Protein AF-A0A6L8CMC3-F1 (afdb_monomer_lite)

Sequence (82 aa):
MSTHNQPPEPAGETDRRISFLSVMLSVFAGFFGVQSDANRRRDFASGKFWHFFTGGLVFVAIFLLSIWGLVHYLLATTPTGQ

Structure (mmC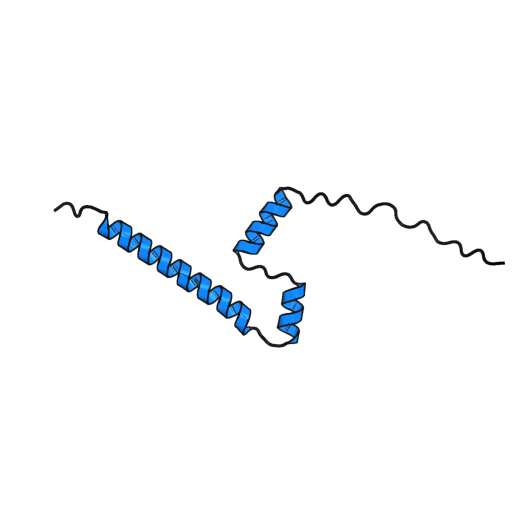IF, N/CA/C/O backbone):
data_AF-A0A6L8CMC3-F1
#
_entry.id   AF-A0A6L8CMC3-F1
#
loop_
_atom_site.group_PDB
_atom_site.id
_atom_site.type_symbol
_atom_site.label_atom_id
_atom_site.label_alt_id
_atom_site.label_comp_id
_atom_site.label_asym_id
_atom_site.label_entity_id
_atom_site.label_seq_id
_atom_site.pdbx_PDB_ins_code
_atom_site.Cartn_x
_atom_site.Cartn_y
_atom_site.Cartn_z
_atom_site.occupancy
_atom_site.B_iso_or_equiv
_atom_site.auth_seq_id
_atom_site.auth_comp_id
_atom_site.auth_asym_id
_atom_site.auth_atom_id
_atom_site.pdbx_PDB_model_num
ATOM 1 N N . MET A 1 1 ? 48.397 -10.429 -42.149 1.00 50.16 1 MET A N 1
ATOM 2 C CA . MET A 1 1 ? 48.924 -10.376 -40.771 1.00 50.16 1 MET A CA 1
ATOM 3 C C . MET A 1 1 ? 47.978 -9.488 -39.976 1.00 50.16 1 MET A C 1
ATOM 5 O O . MET A 1 1 ? 47.939 -8.291 -40.227 1.00 50.16 1 MET A O 1
ATOM 9 N N . SER A 1 2 ? 47.106 -10.086 -39.169 1.00 56.78 2 SER A N 1
ATOM 10 C CA . SER A 1 2 ? 46.015 -9.401 -38.468 1.00 56.78 2 SER A CA 1
ATOM 11 C C . SER A 1 2 ? 46.525 -8.790 -37.167 1.00 56.78 2 SER A C 1
ATOM 13 O O . SER A 1 2 ? 46.853 -9.533 -36.250 1.00 56.78 2 SER A O 1
ATOM 15 N N . THR A 1 3 ? 46.537 -7.463 -37.060 1.00 56.88 3 THR A N 1
ATOM 16 C CA . THR A 1 3 ? 46.678 -6.789 -35.761 1.00 56.88 3 THR A CA 1
ATOM 17 C C . THR A 1 3 ? 45.519 -5.818 -35.613 1.00 56.88 3 THR A C 1
ATOM 19 O O . THR A 1 3 ? 45.603 -4.639 -35.946 1.00 56.88 3 THR A O 1
ATOM 22 N N . HIS A 1 4 ? 44.384 -6.365 -35.187 1.00 62.62 4 HIS A N 1
ATOM 23 C CA . HIS A 1 4 ? 43.223 -5.600 -34.762 1.00 62.62 4 HIS A CA 1
ATOM 24 C C . HIS A 1 4 ? 43.509 -5.100 -33.339 1.00 62.62 4 HIS A C 1
ATOM 26 O O . HIS A 1 4 ? 43.372 -5.850 -32.377 1.00 62.62 4 HIS A O 1
ATOM 32 N N . ASN A 1 5 ? 43.991 -3.860 -33.216 1.00 67.19 5 ASN A N 1
ATOM 33 C CA . ASN A 1 5 ? 44.119 -3.170 -31.932 1.00 67.19 5 ASN A CA 1
ATOM 34 C C . ASN A 1 5 ? 42.712 -2.852 -31.403 1.00 67.19 5 ASN A C 1
ATOM 36 O O . ASN A 1 5 ? 42.128 -1.832 -31.770 1.00 67.19 5 ASN A O 1
ATOM 40 N N . GLN A 1 6 ? 42.168 -3.725 -30.554 1.00 69.31 6 GLN A N 1
ATOM 41 C CA . GLN A 1 6 ? 41.038 -3.373 -29.697 1.00 69.31 6 GLN A CA 1
ATOM 42 C C . GLN A 1 6 ? 41.494 -2.306 -28.682 1.00 69.31 6 GLN A C 1
ATOM 44 O O . GLN A 1 6 ? 42.535 -2.490 -28.044 1.00 69.31 6 GLN A O 1
ATOM 49 N N .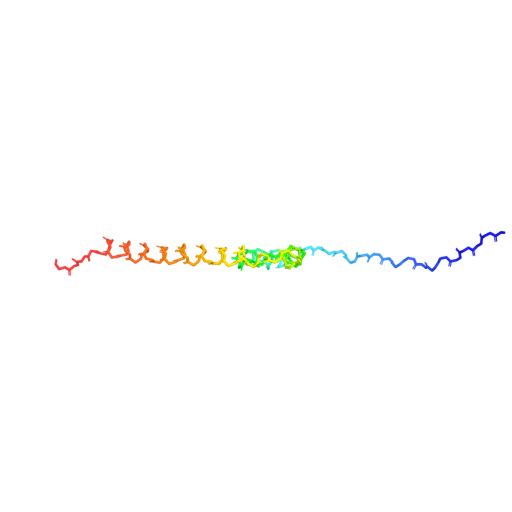 PRO A 1 7 ? 40.758 -1.190 -28.515 1.00 70.62 7 PRO A N 1
ATOM 50 C CA . PRO A 1 7 ? 40.956 -0.312 -27.370 1.00 70.62 7 PRO A CA 1
ATOM 51 C C . PRO A 1 7 ? 40.676 -1.083 -26.067 1.00 70.62 7 PRO A C 1
ATOM 53 O O . PRO A 1 7 ? 39.893 -2.033 -26.087 1.00 70.62 7 PRO A O 1
ATOM 56 N N . PRO A 1 8 ? 41.305 -0.704 -24.940 1.00 70.56 8 PRO A N 1
ATOM 57 C CA . PRO A 1 8 ? 41.119 -1.389 -23.667 1.00 70.56 8 PRO A CA 1
ATOM 58 C C . PRO A 1 8 ? 39.638 -1.387 -23.268 1.00 70.56 8 PRO A C 1
ATOM 60 O O . PRO A 1 8 ? 39.023 -0.327 -23.144 1.00 70.56 8 PRO A O 1
ATOM 63 N N . GLU A 1 9 ? 39.085 -2.585 -23.077 1.00 70.25 9 GLU A N 1
ATOM 64 C CA . GLU A 1 9 ? 37.773 -2.822 -22.470 1.00 70.25 9 GLU A CA 1
ATOM 65 C C . GLU A 1 9 ? 37.664 -2.008 -21.163 1.00 70.25 9 GLU A C 1
ATOM 67 O O . GLU A 1 9 ? 38.568 -2.096 -20.321 1.00 70.25 9 GLU A O 1
ATOM 72 N N . PRO A 1 10 ? 36.615 -1.186 -20.965 1.00 66.00 10 PRO A N 1
ATOM 73 C CA . PRO A 1 10 ? 36.467 -0.423 -19.736 1.00 66.00 10 PRO A CA 1
ATOM 74 C C . PRO A 1 10 ? 36.326 -1.380 -18.548 1.00 66.00 10 PRO A C 1
ATOM 76 O O . PRO A 1 10 ? 35.371 -2.146 -18.432 1.00 66.00 10 PRO A O 1
ATOM 79 N N . ALA A 1 11 ? 37.322 -1.327 -17.668 1.00 58.09 11 ALA A N 1
ATOM 80 C CA . ALA A 1 11 ? 37.398 -2.100 -16.445 1.00 58.09 11 ALA A CA 1
ATOM 81 C C . ALA A 1 11 ? 36.221 -1.799 -15.502 1.00 58.09 11 ALA A C 1
ATOM 83 O O . ALA A 1 11 ? 35.986 -0.648 -15.142 1.00 58.09 11 ALA A O 1
ATOM 84 N N . GLY A 1 12 ? 35.568 -2.866 -15.037 1.00 52.78 12 GLY A N 1
ATOM 85 C CA . GLY A 1 12 ? 34.880 -2.915 -13.748 1.00 52.78 12 GLY A CA 1
ATOM 86 C C . GLY A 1 12 ? 33.560 -2.157 -13.675 1.00 52.78 12 GLY A C 1
ATOM 87 O O . GLY A 1 12 ? 33.507 -1.014 -13.224 1.00 52.78 12 GLY A O 1
ATOM 88 N N . GLU A 1 13 ? 32.473 -2.853 -14.013 1.00 59.00 13 GLU A N 1
ATOM 89 C CA . GLU A 1 13 ? 31.134 -2.559 -13.503 1.00 59.00 13 GLU A CA 1
ATOM 90 C C . GLU A 1 13 ? 31.228 -2.256 -12.001 1.00 59.00 13 GLU A C 1
ATOM 92 O O . GLU A 1 13 ? 31.694 -3.080 -11.212 1.00 59.00 13 GLU A O 1
ATOM 97 N N . THR A 1 14 ? 30.845 -1.037 -11.619 1.00 56.56 14 THR A N 1
ATOM 98 C CA . THR A 1 14 ? 30.789 -0.589 -10.230 1.00 56.56 14 THR A CA 1
ATOM 99 C C . THR A 1 14 ? 30.063 -1.649 -9.418 1.00 56.56 14 THR A C 1
ATOM 101 O O . THR A 1 14 ? 28.910 -1.943 -9.724 1.00 56.56 14 THR A O 1
ATOM 104 N N . ASP A 1 15 ? 30.748 -2.218 -8.424 1.00 55.66 15 ASP A N 1
ATOM 105 C CA . ASP A 1 15 ? 30.218 -3.136 -7.415 1.00 55.66 15 ASP A CA 1
ATOM 106 C C . ASP A 1 15 ? 28.893 -2.578 -6.887 1.00 55.66 15 ASP A C 1
ATOM 108 O O . ASP A 1 15 ? 28.843 -1.737 -5.986 1.00 55.66 15 ASP A O 1
ATOM 112 N N . ARG A 1 16 ? 27.797 -2.979 -7.535 1.00 62.91 16 ARG A N 1
ATOM 113 C CA . ARG A 1 16 ? 26.451 -2.485 -7.274 1.00 62.91 16 ARG A CA 1
ATOM 114 C C . ARG A 1 16 ? 25.949 -3.259 -6.074 1.00 62.91 16 ARG A C 1
ATOM 116 O O . ARG A 1 16 ? 24.974 -4.000 -6.174 1.00 62.91 16 ARG A O 1
ATOM 123 N N . ARG A 1 17 ? 26.647 -3.132 -4.939 1.00 64.50 17 ARG A N 1
ATOM 124 C CA . ARG A 1 17 ? 26.146 -3.644 -3.670 1.00 64.50 17 ARG A CA 1
ATOM 125 C C . ARG A 1 17 ? 24.795 -3.002 -3.497 1.00 64.50 17 ARG A C 1
ATOM 127 O O . ARG A 1 17 ? 24.691 -1.781 -3.380 1.00 64.50 17 ARG A O 1
ATOM 134 N N . ILE A 1 18 ? 23.763 -3.830 -3.586 1.00 64.50 18 ILE A N 1
ATOM 135 C CA . ILE A 1 18 ? 22.400 -3.390 -3.381 1.00 64.50 18 ILE A CA 1
ATOM 136 C C . ILE A 1 18 ? 22.394 -2.823 -1.969 1.00 64.50 18 ILE A C 1
ATOM 138 O O . ILE A 1 18 ? 22.521 -3.557 -0.990 1.00 64.50 18 ILE A O 1
ATOM 142 N N . SER A 1 19 ? 22.370 -1.496 -1.880 1.00 81.94 19 SER A N 1
ATOM 143 C CA . SER A 1 19 ? 22.391 -0.820 -0.597 1.00 81.94 19 SER A CA 1
ATOM 144 C C . SER A 1 19 ? 21.163 -1.280 0.175 1.00 81.94 19 SER A C 1
ATOM 146 O O . SER A 1 19 ? 20.088 -1.442 -0.407 1.00 81.94 19 SER A O 1
ATOM 148 N N . PHE A 1 20 ? 21.299 -1.484 1.482 1.00 84.75 20 PHE A N 1
ATOM 149 C CA . PHE A 1 20 ? 20.171 -1.840 2.345 1.00 84.75 20 PHE A CA 1
ATOM 150 C C . PHE A 1 20 ? 18.989 -0.873 2.151 1.00 84.75 20 PHE A C 1
ATOM 152 O O . PHE A 1 20 ? 17.829 -1.282 2.097 1.00 84.75 20 PHE A O 1
ATOM 159 N N . LEU A 1 21 ? 19.298 0.404 1.911 1.00 82.69 21 LEU A N 1
ATOM 160 C CA . LEU A 1 21 ? 18.306 1.415 1.568 1.00 82.69 21 LEU A CA 1
ATOM 161 C C . LEU A 1 21 ? 17.632 1.164 0.212 1.00 82.69 21 LEU A C 1
ATOM 163 O O . LEU A 1 21 ? 16.430 1.364 0.099 1.00 82.69 21 LEU A O 1
ATOM 167 N N . SER A 1 22 ? 18.348 0.676 -0.802 1.00 76.88 22 SER A N 1
ATOM 168 C CA . SER A 1 22 ? 17.758 0.284 -2.092 1.00 76.88 22 SER A CA 1
ATOM 169 C C . SER A 1 22 ? 16.824 -0.920 -1.958 1.00 76.88 22 SER A C 1
ATOM 171 O O . SER A 1 22 ? 15.810 -0.982 -2.650 1.00 76.88 22 SER A O 1
ATOM 173 N N . VAL A 1 23 ? 17.125 -1.846 -1.042 1.00 78.62 23 VAL A N 1
ATOM 174 C CA . VAL A 1 23 ? 16.231 -2.968 -0.725 1.00 78.62 23 VAL A CA 1
ATOM 175 C C . VAL A 1 23 ? 14.957 -2.461 -0.054 1.00 78.62 23 VAL A C 1
ATOM 177 O O . VAL A 1 23 ? 13.871 -2.789 -0.520 1.00 78.62 23 VAL A O 1
ATOM 180 N N . MET A 1 24 ? 15.056 -1.602 0.966 1.00 83.75 24 MET A N 1
ATOM 181 C CA . MET A 1 24 ? 13.873 -0.987 1.583 1.00 83.75 24 MET A CA 1
ATOM 182 C C . MET A 1 24 ? 13.039 -0.202 0.568 1.00 83.75 24 MET A C 1
ATOM 184 O O . MET A 1 24 ? 11.828 -0.391 0.500 1.00 83.75 24 MET A O 1
ATOM 188 N N . LEU A 1 25 ? 13.671 0.634 -0.261 1.00 73.06 25 LEU A N 1
ATOM 189 C CA . LEU A 1 25 ? 12.971 1.402 -1.293 1.00 73.06 25 LEU A CA 1
ATOM 190 C C . LEU A 1 25 ? 12.258 0.498 -2.311 1.00 73.06 25 LEU A C 1
ATOM 192 O O . LEU A 1 25 ? 11.157 0.828 -2.741 1.00 73.06 25 LEU A O 1
ATOM 196 N N . SER A 1 26 ? 12.839 -0.653 -2.657 1.00 67.81 26 SER A N 1
ATOM 197 C CA . SER A 1 26 ? 12.203 -1.655 -3.524 1.00 67.81 26 SER A CA 1
ATOM 198 C C . SER A 1 26 ? 11.006 -2.334 -2.846 1.00 67.81 26 SER A C 1
ATOM 200 O O . SER A 1 26 ? 9.956 -2.512 -3.459 1.00 67.81 26 SER A O 1
ATOM 202 N N . VAL A 1 27 ? 11.120 -2.642 -1.553 1.00 71.44 27 VAL A N 1
ATOM 203 C CA . VAL A 1 27 ? 10.033 -3.227 -0.751 1.00 71.44 27 VAL A CA 1
ATOM 204 C C . VAL A 1 27 ? 8.852 -2.257 -0.630 1.00 71.44 27 VAL A C 1
ATOM 206 O O . VAL A 1 27 ? 7.704 -2.669 -0.786 1.00 71.44 27 VAL A O 1
ATOM 209 N N . PHE A 1 28 ? 9.112 -0.959 -0.452 1.00 70.06 28 PHE A N 1
ATOM 210 C CA . PHE A 1 28 ? 8.069 0.070 -0.472 1.00 70.06 28 PHE A CA 1
ATOM 211 C C . PHE A 1 28 ? 7.473 0.277 -1.868 1.00 70.06 28 PHE A C 1
ATOM 213 O O . PHE A 1 28 ? 6.254 0.357 -1.997 1.00 70.06 28 PHE A O 1
ATOM 220 N N . ALA A 1 29 ? 8.288 0.296 -2.925 1.00 70.56 29 ALA A N 1
ATOM 221 C CA . ALA A 1 29 ? 7.785 0.370 -4.297 1.00 70.56 29 ALA A CA 1
ATOM 222 C C . ALA A 1 29 ? 6.868 -0.826 -4.632 1.00 70.56 29 ALA A C 1
ATOM 224 O O . ALA A 1 29 ? 5.820 -0.656 -5.256 1.00 70.56 29 ALA A O 1
ATOM 225 N N . GLY A 1 30 ? 7.206 -2.020 -4.136 1.00 64.69 30 GLY A N 1
ATOM 226 C CA . GLY A 1 30 ? 6.369 -3.217 -4.227 1.00 64.69 30 GLY A CA 1
ATOM 227 C C . GLY A 1 30 ? 5.058 -3.120 -3.440 1.00 64.69 30 GLY A C 1
ATOM 228 O O . GLY A 1 30 ? 4.037 -3.617 -3.906 1.00 64.69 30 GLY A O 1
ATOM 229 N N . PHE A 1 31 ? 5.042 -2.425 -2.300 1.00 66.38 31 PHE A N 1
ATOM 230 C CA . PHE A 1 31 ? 3.833 -2.233 -1.486 1.00 66.38 31 PHE A CA 1
ATOM 231 C C . PHE A 1 31 ? 2.801 -1.308 -2.150 1.00 66.38 31 PHE A C 1
ATOM 233 O O . PHE A 1 31 ? 1.599 -1.459 -1.953 1.00 66.38 31 PHE A O 1
ATOM 240 N N . PHE A 1 32 ? 3.274 -0.376 -2.978 1.00 65.75 32 PHE A N 1
ATOM 241 C CA . PHE A 1 32 ? 2.450 0.580 -3.720 1.00 65.75 32 PHE A CA 1
ATOM 242 C C . PHE A 1 32 ? 2.105 0.125 -5.150 1.00 65.75 32 PHE A C 1
ATOM 244 O O . PHE A 1 32 ? 1.546 0.898 -5.926 1.00 65.75 32 PHE A O 1
ATOM 251 N N . GLY A 1 33 ? 2.402 -1.129 -5.514 1.00 66.44 33 GLY A N 1
ATOM 252 C CA . GLY A 1 33 ? 2.001 -1.703 -6.803 1.00 66.44 33 GLY A CA 1
ATOM 253 C C . GLY A 1 33 ? 2.888 -1.307 -7.986 1.00 66.44 33 GLY A C 1
ATOM 254 O O . GLY A 1 33 ? 2.425 -1.323 -9.129 1.00 66.44 33 GLY A O 1
ATOM 255 N N . VAL A 1 34 ? 4.159 -0.956 -7.751 1.00 63.16 34 VAL A N 1
ATOM 256 C CA . VAL A 1 34 ? 5.105 -0.607 -8.822 1.00 63.16 34 VAL A CA 1
ATOM 257 C C . VAL A 1 34 ? 5.527 -1.868 -9.567 1.00 63.16 34 VAL A C 1
ATOM 259 O O . VAL A 1 34 ? 6.533 -2.519 -9.290 1.00 63.16 34 VAL A O 1
ATOM 262 N N . GLN A 1 35 ? 4.713 -2.223 -10.549 1.00 62.53 35 GLN A N 1
ATOM 263 C CA . GLN A 1 35 ? 5.060 -3.208 -11.548 1.00 62.53 35 GLN A CA 1
ATOM 264 C C . GLN A 1 35 ? 6.213 -2.652 -12.404 1.00 62.53 35 GLN A C 1
ATOM 266 O O . GLN A 1 35 ? 6.136 -1.528 -12.904 1.00 62.53 35 GLN A O 1
ATOM 271 N N . SER A 1 36 ? 7.291 -3.428 -12.555 1.00 65.25 36 SER A N 1
ATOM 272 C CA . SER A 1 36 ? 8.508 -2.996 -13.254 1.00 65.25 36 SER A CA 1
ATOM 273 C C . SER A 1 36 ? 8.219 -2.499 -14.678 1.00 65.25 36 SER A C 1
ATOM 275 O O . SER A 1 36 ? 7.354 -3.033 -15.379 1.00 65.25 36 SER A O 1
ATOM 277 N N . ASP A 1 37 ? 8.971 -1.493 -15.138 1.00 59.62 37 ASP A N 1
ATOM 278 C CA . ASP A 1 37 ? 8.787 -0.868 -16.458 1.00 59.62 37 ASP A CA 1
ATOM 279 C C . ASP A 1 37 ? 8.825 -1.867 -17.626 1.00 59.62 37 ASP A C 1
ATOM 281 O O . ASP A 1 37 ? 8.162 -1.666 -18.644 1.00 59.62 37 ASP A O 1
ATOM 285 N N . ALA A 1 38 ? 9.555 -2.975 -17.475 1.00 63.59 38 ALA A N 1
ATOM 286 C CA . ALA A 1 38 ? 9.578 -4.065 -18.445 1.00 63.59 38 ALA A CA 1
ATOM 287 C C . ALA A 1 38 ? 8.207 -4.753 -18.580 1.00 63.59 38 ALA A C 1
ATOM 289 O O . ALA A 1 38 ? 7.730 -4.989 -19.691 1.00 63.59 38 ALA A O 1
ATOM 290 N N . ASN A 1 39 ? 7.539 -5.028 -17.457 1.00 62.62 39 ASN A N 1
ATOM 291 C CA . ASN A 1 39 ? 6.225 -5.668 -17.449 1.00 62.62 39 ASN A CA 1
ATOM 292 C C . ASN A 1 39 ? 5.140 -4.669 -17.892 1.00 62.62 39 ASN A C 1
ATOM 294 O O . ASN A 1 39 ? 4.250 -5.009 -18.663 1.00 62.62 39 ASN A O 1
ATOM 298 N N . ARG A 1 40 ? 5.294 -3.398 -17.510 1.00 63.41 40 ARG A N 1
ATOM 299 C CA . ARG A 1 40 ? 4.450 -2.287 -17.954 1.00 63.41 40 ARG A CA 1
ATOM 300 C C . ARG A 1 40 ? 4.483 -2.095 -19.479 1.00 63.41 40 ARG A C 1
ATOM 302 O O . ARG A 1 40 ? 3.441 -1.964 -20.111 1.00 63.41 40 ARG A O 1
ATOM 309 N N . ARG A 1 41 ? 5.667 -2.126 -20.101 1.00 63.41 41 ARG A N 1
ATOM 310 C CA . ARG A 1 41 ? 5.836 -2.010 -21.566 1.00 63.41 41 ARG A CA 1
ATOM 311 C C . ARG A 1 41 ? 5.191 -3.167 -22.333 1.00 63.41 41 ARG A C 1
ATOM 313 O O . ARG A 1 41 ? 4.622 -2.941 -23.398 1.00 63.41 41 ARG A O 1
ATOM 320 N N . ARG A 1 42 ? 5.242 -4.383 -21.787 1.00 64.00 42 ARG A N 1
ATOM 321 C CA . ARG A 1 42 ? 4.612 -5.577 -22.373 1.00 64.00 42 ARG A CA 1
ATOM 322 C C . ARG A 1 42 ? 3.081 -5.541 -22.277 1.00 64.00 42 ARG A C 1
ATOM 324 O O . ARG A 1 42 ? 2.390 -5.897 -23.232 1.00 64.00 42 ARG A O 1
ATOM 331 N N . ASP A 1 43 ? 2.554 -5.040 -21.166 1.00 62.47 43 ASP A N 1
ATOM 332 C CA . ASP A 1 43 ? 1.108 -4.942 -20.942 1.00 62.47 43 ASP A CA 1
ATOM 333 C C . ASP A 1 43 ? 0.483 -3.763 -21.709 1.00 62.47 43 ASP A C 1
ATOM 335 O O . ASP A 1 43 ? -0.640 -3.864 -22.211 1.00 62.47 43 ASP A O 1
ATOM 339 N N . PHE A 1 44 ? 1.236 -2.674 -21.906 1.00 62.81 44 PHE A N 1
ATOM 340 C CA . PHE A 1 44 ? 0.818 -1.560 -22.762 1.00 62.81 44 PHE A CA 1
ATOM 341 C C . PHE A 1 44 ? 0.882 -1.883 -24.254 1.00 62.81 44 PHE A C 1
ATOM 343 O O . PHE A 1 44 ? 0.014 -1.434 -24.998 1.00 62.81 44 PHE A O 1
ATOM 350 N N . ALA A 1 45 ? 1.833 -2.711 -24.693 1.00 65.75 45 ALA A N 1
ATOM 351 C CA . ALA A 1 45 ? 1.875 -3.194 -26.074 1.00 65.75 45 ALA A CA 1
ATOM 352 C C . ALA A 1 45 ? 0.675 -4.094 -26.436 1.00 65.75 45 ALA A C 1
ATOM 354 O O . ALA A 1 45 ? 0.387 -4.283 -27.614 1.00 65.75 45 ALA A O 1
ATOM 355 N N . SER A 1 46 ? -0.034 -4.639 -25.439 1.00 61.53 46 SER A N 1
ATOM 356 C CA . SER A 1 46 ? -1.160 -5.567 -25.619 1.00 61.53 46 SER A CA 1
ATOM 357 C C . SER A 1 46 ? -2.534 -4.997 -25.220 1.00 61.53 46 SER A C 1
ATOM 359 O O . SER A 1 46 ? -3.528 -5.722 -25.268 1.00 61.53 46 SER A O 1
ATOM 361 N N . GLY A 1 47 ? -2.624 -3.708 -24.857 1.00 56.00 47 GLY A N 1
ATOM 362 C CA . GLY A 1 47 ? -3.895 -2.995 -24.636 1.00 56.00 47 GLY A CA 1
ATOM 363 C C . GLY A 1 47 ? -4.635 -3.301 -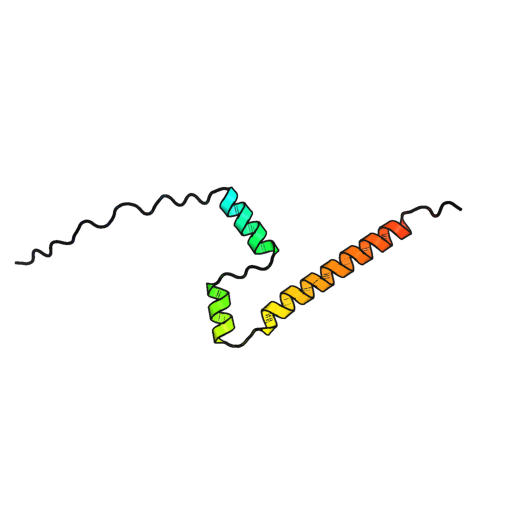23.322 1.00 56.00 47 GLY A C 1
ATOM 364 O O . GLY A 1 47 ? -5.791 -2.912 -23.161 1.00 56.00 47 GLY A O 1
ATOM 365 N N . LYS A 1 48 ? -4.010 -3.983 -22.354 1.00 63.34 48 LYS A N 1
ATOM 366 C CA . LYS A 1 48 ? -4.683 -4.505 -21.145 1.00 63.34 48 LYS A CA 1
ATOM 367 C C . LYS A 1 48 ? -4.519 -3.601 -19.916 1.00 63.34 48 LYS A C 1
ATOM 369 O O . LYS A 1 48 ? -4.060 -4.039 -18.866 1.00 63.34 48 LYS A O 1
ATOM 374 N N . PHE A 1 49 ? -4.977 -2.351 -20.011 1.00 63.28 49 PHE A N 1
ATOM 375 C CA . PHE A 1 49 ? -5.065 -1.418 -18.869 1.00 63.28 49 PHE A CA 1
ATOM 376 C C . PHE A 1 49 ? -5.858 -1.992 -17.673 1.00 63.28 49 PHE A C 1
ATOM 378 O O . PHE A 1 49 ? -5.568 -1.700 -16.514 1.00 63.28 49 PHE A O 1
ATOM 385 N N . TRP A 1 50 ? -6.820 -2.875 -17.952 1.00 63.69 50 TRP A N 1
ATOM 386 C CA . TRP A 1 50 ? -7.732 -3.460 -16.970 1.00 63.69 50 TRP A CA 1
ATOM 387 C C . TRP A 1 50 ? -7.058 -4.202 -15.803 1.00 63.69 50 TRP A C 1
ATOM 389 O O . TRP A 1 50 ? -7.607 -4.174 -14.709 1.00 63.69 50 TRP A O 1
ATOM 399 N N . HIS A 1 51 ? -5.872 -4.800 -15.980 1.00 64.88 51 HIS A N 1
ATOM 400 C CA . HIS A 1 51 ? -5.206 -5.555 -14.901 1.00 64.88 51 HIS A CA 1
ATOM 401 C C . HIS A 1 51 ? -4.627 -4.644 -13.800 1.00 64.88 51 HIS A C 1
ATOM 403 O O . HIS A 1 51 ? -4.642 -4.993 -12.618 1.00 64.88 51 HIS A O 1
ATOM 409 N N . PHE A 1 52 ? -4.179 -3.442 -14.169 1.00 64.25 52 PHE A N 1
ATOM 410 C CA . PHE A 1 52 ? -3.687 -2.443 -13.216 1.00 64.25 52 PHE A CA 1
ATOM 411 C C . PHE A 1 52 ? -4.831 -1.827 -12.409 1.00 64.25 52 PHE A C 1
ATOM 413 O O . PHE A 1 52 ? -4.730 -1.662 -11.193 1.00 64.25 52 PHE A O 1
ATOM 420 N N . PHE A 1 53 ? -5.949 -1.546 -13.080 1.00 71.94 53 PHE A N 1
ATOM 421 C CA . PHE A 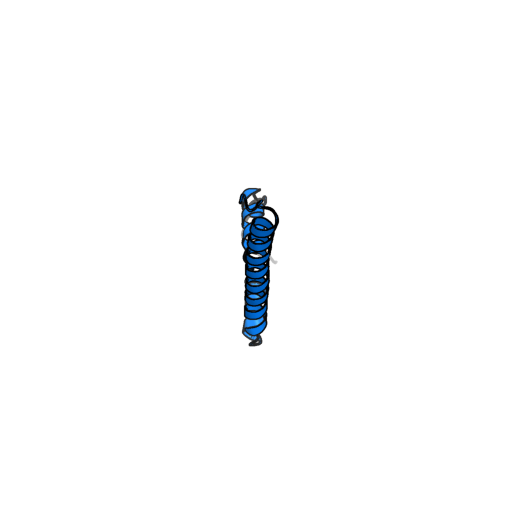1 53 ? -7.149 -1.019 -12.440 1.00 71.94 53 PHE A CA 1
ATOM 422 C C . PHE A 1 53 ? -7.740 -2.011 -11.429 1.00 71.94 53 PHE A C 1
ATOM 424 O O . PHE A 1 53 ? -8.104 -1.617 -10.324 1.00 71.94 53 PHE A O 1
ATOM 431 N N . THR A 1 54 ? -7.767 -3.308 -11.757 1.00 71.44 54 THR A N 1
ATOM 432 C CA . THR A 1 54 ? -8.260 -4.341 -10.834 1.00 71.44 54 THR A CA 1
ATOM 433 C C . THR A 1 54 ? -7.402 -4.473 -9.581 1.00 71.44 54 THR A C 1
ATOM 435 O O . THR A 1 54 ? -7.955 -4.633 -8.498 1.00 71.44 54 THR A O 1
ATOM 438 N N . GLY A 1 55 ? -6.073 -4.357 -9.691 1.00 77.56 55 GLY A N 1
ATOM 439 C CA . GLY A 1 55 ? -5.184 -4.423 -8.526 1.00 77.56 55 GLY A CA 1
ATOM 440 C C . GLY A 1 55 ? -5.440 -3.281 -7.540 1.00 77.56 55 GLY A C 1
ATOM 441 O O . GLY A 1 55 ? -5.627 -3.517 -6.347 1.00 77.56 55 GLY A O 1
ATOM 442 N N . GLY A 1 56 ? -5.541 -2.051 -8.054 1.00 74.19 56 GLY A N 1
ATOM 443 C CA . GLY A 1 56 ? -5.876 -0.879 -7.243 1.00 74.19 56 GLY A CA 1
ATOM 444 C C . GLY A 1 56 ? -7.281 -0.955 -6.643 1.00 74.19 56 GLY A C 1
ATOM 445 O O . GLY A 1 56 ? -7.466 -0.660 -5.466 1.00 74.19 56 GLY A O 1
ATOM 446 N N . LEU A 1 57 ? -8.268 -1.412 -7.416 1.00 84.62 57 LEU A N 1
ATOM 447 C CA . LEU A 1 57 ? -9.649 -1.536 -6.950 1.00 84.62 57 LEU A CA 1
ATOM 448 C C . LEU A 1 57 ? -9.791 -2.567 -5.821 1.00 84.62 57 LEU A C 1
ATOM 450 O O . LEU A 1 57 ? -10.448 -2.295 -4.818 1.00 84.62 57 LEU A O 1
ATOM 454 N N . VAL A 1 58 ? -9.149 -3.729 -5.961 1.00 84.06 58 VAL A N 1
ATOM 455 C CA . VAL A 1 58 ? -9.131 -4.771 -4.924 1.00 84.06 58 VAL A CA 1
ATOM 456 C C . VAL A 1 58 ? -8.437 -4.260 -3.661 1.00 84.06 58 VAL A C 1
ATOM 458 O O . VAL A 1 58 ? -8.954 -4.456 -2.564 1.00 84.06 58 VAL A O 1
ATOM 461 N N . PHE A 1 59 ? -7.316 -3.547 -3.800 1.00 83.38 59 PHE A N 1
ATOM 462 C CA . PHE A 1 59 ? -6.623 -2.938 -2.665 1.00 83.38 59 PHE A CA 1
ATOM 463 C C . PHE A 1 59 ? -7.506 -1.924 -1.922 1.00 83.38 59 PHE A C 1
ATOM 465 O O . PHE A 1 59 ? -7.611 -1.979 -0.697 1.00 83.38 59 PHE A O 1
ATOM 472 N N . VAL A 1 60 ? -8.196 -1.042 -2.651 1.00 87.81 60 VAL A N 1
ATOM 473 C CA . VAL A 1 60 ? -9.123 -0.061 -2.064 1.00 87.81 60 VAL A CA 1
ATOM 474 C C . VAL A 1 60 ? -10.278 -0.755 -1.345 1.00 87.81 60 VAL A C 1
ATOM 476 O O . VAL A 1 60 ? -10.611 -0.376 -0.224 1.00 87.81 60 VAL A O 1
ATOM 479 N N . ALA A 1 61 ? -10.860 -1.798 -1.938 1.00 93.31 61 ALA A N 1
ATOM 480 C CA . ALA A 1 61 ? -11.931 -2.556 -1.300 1.00 93.31 61 ALA A CA 1
ATOM 481 C C . ALA A 1 61 ? -11.473 -3.187 0.027 1.00 93.31 61 ALA A C 1
ATOM 483 O O . ALA A 1 61 ? -12.146 -3.039 1.047 1.00 93.31 61 ALA A O 1
ATOM 484 N N . ILE A 1 62 ? -10.302 -3.832 0.035 1.00 92.81 62 ILE A N 1
ATOM 485 C CA . ILE A 1 62 ? -9.711 -4.428 1.242 1.00 92.81 62 ILE A CA 1
ATOM 486 C C . ILE A 1 62 ? -9.443 -3.355 2.303 1.00 92.81 62 ILE A C 1
ATOM 488 O O . ILE A 1 62 ? -9.792 -3.542 3.467 1.00 92.81 62 ILE A O 1
ATOM 492 N N . PHE A 1 63 ? -8.865 -2.220 1.911 1.00 90.75 63 PHE A N 1
ATOM 493 C CA . PHE A 1 63 ? -8.559 -1.121 2.823 1.00 90.75 63 PHE A CA 1
ATOM 494 C C . PHE A 1 63 ? -9.817 -0.572 3.511 1.00 90.75 63 PHE A C 1
ATOM 496 O O . PHE A 1 63 ? -9.839 -0.408 4.732 1.00 90.75 63 PHE A O 1
ATOM 503 N N . LEU A 1 64 ? -10.892 -0.362 2.746 1.00 95.94 64 LEU A N 1
ATOM 504 C CA . LEU A 1 64 ? -12.172 0.108 3.274 1.00 95.94 64 LEU A CA 1
ATOM 505 C C . LEU A 1 64 ? -12.808 -0.901 4.233 1.00 95.94 64 LEU A C 1
ATOM 507 O O . LEU A 1 64 ? -13.253 -0.510 5.311 1.00 95.94 64 LEU A O 1
ATOM 511 N N . LEU A 1 65 ? -12.806 -2.191 3.883 1.00 96.94 65 LEU A N 1
ATOM 512 C CA . LEU A 1 65 ? -13.290 -3.250 4.773 1.00 96.94 65 LEU A CA 1
ATOM 513 C C . LEU A 1 65 ? -12.479 -3.318 6.069 1.00 96.94 65 LEU A C 1
ATOM 515 O O . LEU A 1 65 ? -13.047 -3.541 7.135 1.00 96.94 65 LEU A O 1
ATOM 519 N N . SER A 1 66 ? -11.169 -3.087 5.990 1.00 96.31 66 SER A N 1
ATOM 520 C CA . SER A 1 66 ? -10.287 -3.095 7.153 1.00 96.31 66 SER A CA 1
ATOM 521 C C . SER A 1 66 ? -10.604 -1.946 8.116 1.00 96.31 66 SER A C 1
ATOM 523 O O . SER A 1 66 ? -10.701 -2.175 9.320 1.00 96.31 66 SER A O 1
ATOM 525 N N . ILE A 1 67 ? -10.817 -0.726 7.606 1.00 97.12 67 ILE A N 1
ATOM 526 C CA . ILE A 1 67 ? -11.239 0.424 8.426 1.00 97.12 67 ILE A CA 1
ATOM 527 C C . ILE A 1 67 ? -12.624 0.175 9.013 1.00 97.12 67 ILE A C 1
ATOM 529 O O . ILE A 1 67 ? -12.840 0.383 10.204 1.00 97.12 67 ILE A O 1
ATOM 533 N N . TRP A 1 68 ? -13.557 -0.284 8.184 1.00 97.12 68 TRP A N 1
ATOM 534 C CA . TRP A 1 68 ? -14.917 -0.578 8.609 1.00 97.12 68 TRP A CA 1
ATOM 535 C C . TRP A 1 68 ? -14.937 -1.608 9.745 1.00 97.12 68 TRP A C 1
ATOM 537 O O . TRP A 1 68 ? -15.521 -1.354 10.797 1.00 97.12 68 TRP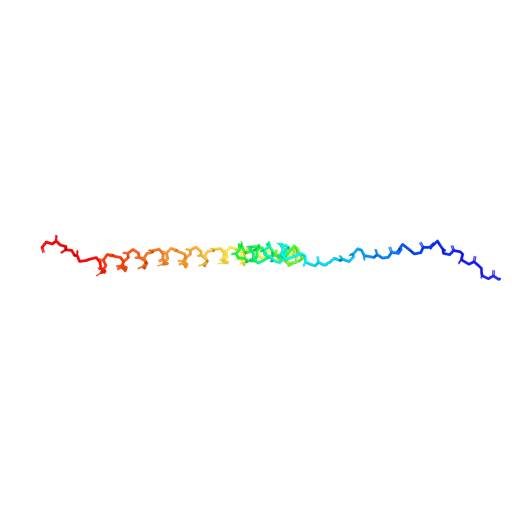 A O 1
ATOM 547 N N . GLY A 1 69 ? -14.227 -2.726 9.579 1.00 96.38 69 GLY A N 1
ATOM 548 C CA . GLY A 1 69 ? -14.095 -3.760 10.601 1.00 96.38 69 GLY A CA 1
ATOM 549 C C . GLY A 1 69 ? -13.438 -3.241 11.877 1.00 96.38 69 GLY A C 1
ATOM 550 O O . GLY A 1 69 ? -13.906 -3.554 12.969 1.00 96.38 69 GLY A O 1
ATOM 551 N N . LEU A 1 70 ? -12.411 -2.394 11.758 1.00 96.94 70 LEU A N 1
ATOM 552 C CA . LEU A 1 70 ? -11.774 -1.756 12.909 1.00 96.94 70 LEU A CA 1
ATOM 553 C C . LEU A 1 70 ? -12.753 -0.859 13.677 1.00 96.94 70 LEU A C 1
ATOM 555 O O . LEU A 1 70 ? -12.830 -0.950 14.897 1.00 96.94 70 LEU A O 1
ATOM 559 N N . VAL A 1 71 ? -13.531 -0.026 12.986 1.00 96.44 71 VAL A N 1
ATOM 560 C CA . VAL A 1 71 ? -14.541 0.838 13.619 1.00 96.44 71 VAL A CA 1
ATOM 561 C C . VAL A 1 71 ? -15.609 0.000 14.313 1.00 96.44 71 VAL A C 1
ATOM 563 O O . VAL A 1 71 ? -15.935 0.260 15.468 1.00 96.44 71 VAL A O 1
ATOM 566 N N . HIS A 1 72 ? -16.119 -1.034 13.646 1.00 95.25 72 HIS A N 1
ATOM 567 C CA . HIS A 1 72 ? -17.092 -1.945 14.246 1.00 95.25 72 HIS A CA 1
ATOM 568 C C . HIS A 1 72 ? -16.532 -2.666 15.469 1.00 95.25 72 HIS A C 1
ATOM 570 O O . HIS A 1 72 ? -17.223 -2.783 16.477 1.00 95.25 72 HIS A O 1
ATOM 576 N N . TYR A 1 73 ? -15.279 -3.108 15.405 1.00 95.50 73 TYR A N 1
ATOM 577 C CA . TYR A 1 73 ? -14.589 -3.715 16.533 1.00 95.50 73 TYR A CA 1
ATOM 578 C C . TYR A 1 73 ? -14.472 -2.739 17.704 1.00 95.50 73 TYR A C 1
ATOM 580 O O . TYR A 1 73 ? -14.805 -3.094 18.831 1.00 95.50 73 TYR A O 1
ATOM 588 N N . LEU A 1 74 ? -14.068 -1.494 17.452 1.00 95.56 74 LEU A N 1
ATOM 589 C CA . LEU A 1 74 ? -13.982 -0.470 18.491 1.00 95.56 74 LEU A CA 1
ATOM 590 C C . LEU A 1 74 ? -15.355 -0.175 19.104 1.00 95.56 74 LEU A C 1
ATOM 592 O O . LEU A 1 74 ? -15.469 -0.111 20.323 1.00 95.56 74 LEU A O 1
ATOM 596 N N . LEU A 1 75 ? -16.410 -0.070 18.296 1.00 93.00 75 LEU A N 1
ATOM 597 C CA . LEU A 1 75 ? -17.772 0.134 18.798 1.00 93.00 75 LEU A CA 1
ATOM 598 C C . LEU A 1 75 ? -18.284 -1.057 19.615 1.00 93.00 75 LEU A C 1
ATOM 600 O O . LEU A 1 75 ? -18.916 -0.856 20.644 1.00 93.00 75 LEU A O 1
ATOM 604 N N . ALA A 1 76 ? -17.997 -2.287 19.186 1.00 90.12 76 ALA A N 1
ATOM 605 C CA . ALA A 1 76 ? -18.413 -3.495 19.894 1.00 90.12 76 ALA A CA 1
ATOM 606 C C . ALA A 1 76 ? -17.639 -3.715 21.202 1.00 90.12 76 ALA A C 1
ATOM 608 O O . ALA A 1 76 ? -18.169 -4.296 22.145 1.00 90.12 76 ALA A O 1
ATOM 609 N N . THR A 1 77 ? -16.378 -3.281 21.251 1.00 90.75 77 THR A N 1
ATOM 610 C CA . THR A 1 77 ? -15.500 -3.459 22.417 1.00 90.75 77 THR A CA 1
ATOM 611 C C . THR A 1 77 ? -15.546 -2.297 23.397 1.00 90.75 77 THR A C 1
ATOM 613 O O . THR A 1 77 ? -15.121 -2.466 24.537 1.00 90.75 77 THR A O 1
ATOM 616 N N . THR A 1 78 ? -16.066 -1.137 22.992 1.00 85.88 78 THR A N 1
ATOM 617 C CA . THR A 1 78 ? -16.252 0.003 23.891 1.00 85.88 78 THR A CA 1
ATOM 618 C C . THR A 1 78 ? -17.463 -0.276 24.780 1.00 85.88 78 THR A C 1
ATOM 620 O O . THR A 1 78 ? -18.585 -0.315 24.266 1.00 85.88 78 THR A O 1
ATOM 623 N N . PRO A 1 79 ? -17.287 -0.450 26.106 1.00 76.12 79 PRO A N 1
ATOM 624 C CA . PRO A 1 79 ? -18.412 -0.559 27.018 1.00 76.12 79 PRO A CA 1
ATOM 625 C C . PRO A 1 79 ? -19.204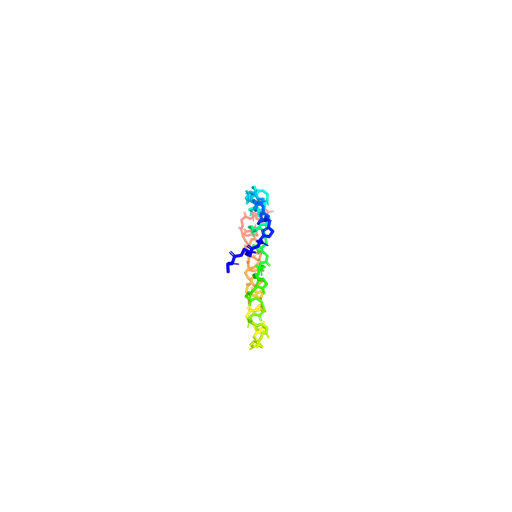 0.735 26.899 1.00 76.12 79 PRO A C 1
ATOM 627 O O . PRO A 1 79 ? -18.689 1.819 27.183 1.00 76.12 79 PRO A O 1
ATOM 630 N N . THR A 1 80 ? -20.437 0.637 26.416 1.00 72.25 80 THR A N 1
ATOM 631 C CA . THR A 1 80 ? -21.342 1.778 26.380 1.00 72.25 80 THR A CA 1
ATOM 632 C C . THR A 1 80 ? -21.732 2.042 27.828 1.00 72.25 80 THR A C 1
ATOM 634 O O . THR A 1 80 ? -22.642 1.415 28.352 1.00 72.25 80 THR A O 1
ATOM 637 N N . GLY A 1 81 ? -20.942 2.870 28.512 1.00 70.62 81 GLY A N 1
ATOM 638 C CA . GLY A 1 81 ? -21.198 3.295 29.881 1.00 70.62 81 GLY A CA 1
ATOM 639 C C . GLY A 1 81 ? -22.436 4.180 29.926 1.00 70.62 81 GLY A C 1
ATOM 640 O O . GLY A 1 81 ? -22.322 5.401 29.851 1.00 70.62 81 GLY A O 1
ATOM 641 N N . GLN A 1 82 ? -23.593 3.529 30.001 1.00 52.59 82 GLN A N 1
ATOM 642 C CA . GLN A 1 82 ? -24.834 3.994 30.611 1.00 52.59 82 GLN A CA 1
ATOM 643 C C . GLN A 1 82 ? -25.244 2.911 31.607 1.00 52.59 82 GLN A C 1
ATOM 645 O O . GLN A 1 82 ? -25.330 1.738 31.176 1.00 52.59 82 GLN A O 1
#

pLDDT: mean 73.38, std 13.51, range [50.16, 97.12]

Radius of gyration: 25.71 Å; chains: 1; bounding box: 74×14×71 Å

Foldseek 3Di:
DDDDDDDDDDDDDPPPPCPPVNVVVVVVCVVVPVDDVVVVVVCVVVPCPVVSVVVVVVVVVVVVVVVVVVVVVCVVPPPPDD

Secondary structure (DSSP, 8-state):
-----PPPP----------HHHHHHHHHHHHTT---HHHHHHHHTTT-THHHHHHHHHHHHHHHHHHHHHHHHHHHHS----